Protein AF-A0A963Y4U0-F1 (afdb_monomer)

pLDDT: mean 93.66, std 6.81, range [43.38, 98.56]

Sequence (153 aa):
GTDRWLLAAGFLAHGYSVNETDQAKLDEVTADLIEAKKTMLAFDDTTFYSKLVSGEATLVHAWDGWCNYGIAENADIRFIVPAEGSDLWVDTMVVLKASKNKDGAFKFINYILDANNHRWAAENILYKVPNQAAMEGLSADMIAQYPNMGMTP

Foldseek 3Di:
DCVLQLLLVLCLVVLHDSPDDDVVSVVVSVVVSVVVVVVDPDDDQDCVLVCCLVVVDVDDDYDLQVQLVSLVNPVVRDDDADPSGHDDDDDDQDDDPPDPCRVVSVVVVVVCLPLCNVLVVCVPSVDEDPNPSSLVPDDPVSCVSRVSSVDDD

Radius of gyration: 18.63 Å; Cα contacts (8 Å, |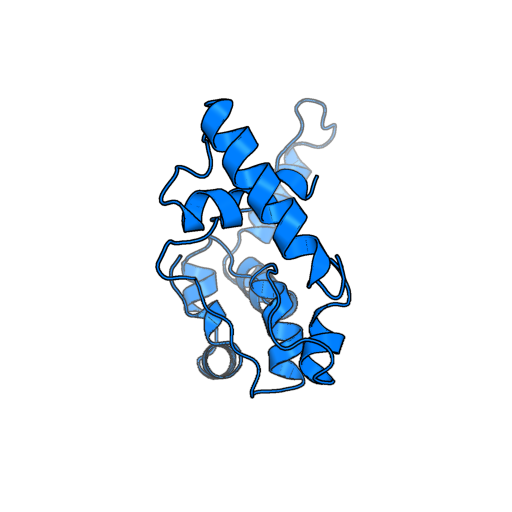Δi|>4): 117; chains: 1; bounding box: 44×34×48 Å

Secondary structure (DSSP, 8-state):
--HHHHHHHHHHHTT--TT---HHHHHHHHHHHHHHHTT-----SSSHHHHHHHTS-S-----HHHHHHHHHH-TT------TT------------TT-S-HHHHHHHHHHHHSHHHHHHHHHHH----S-HHHHHTS-HHHHHH-GGGG---

Nearest PDB structures (foldseek):
  4eqb-assembly2_B  TM=7.903E-01  e=5.432E-03  Streptococcus pneumoniae TCH8431/19A
  7xjm-assembly2_B  TM=7.948E-01  e=5.479E-02  Vibrio cholerae O1 biovar El Tor str. N16961
  7xjn-assembly1_A  TM=7.466E-01  e=3.415E-02  Vibrio cholerae O1 biovar El Tor str. N16961
  7xjn-assembly2_B  TM=7.489E-01  e=7.124E-02  Vibrio cholerae O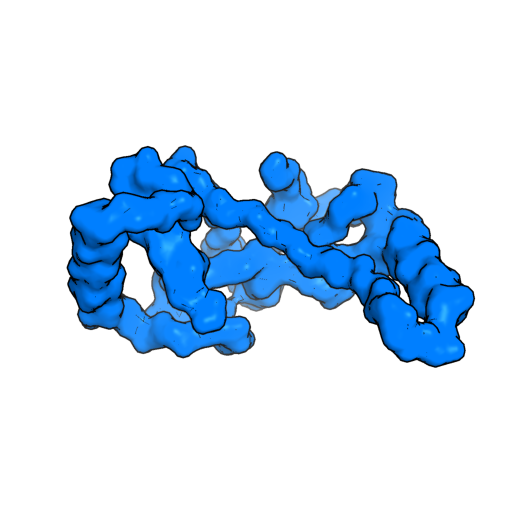1 biovar El Tor str. N16961
  3ttm-assembly1_A  TM=8.147E-01  e=4.478E-01  Pseudomonas aeruginosa

Structure (mmCIF, N/CA/C/O backbone):
data_AF-A0A963Y4U0-F1
#
_entry.id   AF-A0A963Y4U0-F1
#
loop_
_atom_site.group_PDB
_atom_site.id
_atom_site.type_symbol
_atom_site.label_atom_id
_atom_site.label_alt_id
_atom_site.label_comp_id
_atom_site.label_asym_id
_atom_site.label_entity_id
_atom_site.label_seq_id
_atom_site.pdbx_PDB_ins_code
_atom_site.Cartn_x
_atom_site.Cartn_y
_atom_site.Cartn_z
_atom_site.occupancy
_atom_site.B_iso_or_equiv
_at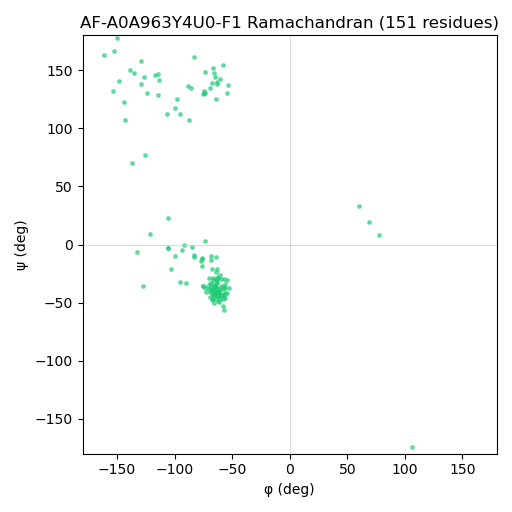om_site.auth_seq_id
_atom_site.auth_comp_id
_atom_site.auth_asym_id
_atom_site.auth_atom_id
_atom_site.pdbx_PDB_model_num
ATOM 1 N N . GLY A 1 1 ? -6.535 13.867 -1.036 1.00 43.38 1 GLY A N 1
ATOM 2 C CA . GLY A 1 1 ? -5.552 12.886 -1.555 1.00 43.38 1 GLY A CA 1
ATOM 3 C C . GLY A 1 1 ? -5.792 11.520 -0.946 1.00 43.38 1 GLY A C 1
ATOM 4 O O . GLY A 1 1 ? -6.052 10.569 -1.667 1.00 43.38 1 GLY A O 1
ATOM 5 N N . THR A 1 2 ? -5.764 11.455 0.382 1.00 56.72 2 THR A N 1
ATOM 6 C CA . THR A 1 2 ? -6.105 10.298 1.232 1.00 56.72 2 THR A CA 1
ATOM 7 C C . THR A 1 2 ? -7.612 10.044 1.374 1.00 56.72 2 THR A C 1
ATOM 9 O O . THR A 1 2 ? -8.034 8.978 1.809 1.00 56.72 2 THR A O 1
ATOM 12 N N . ASP A 1 3 ? -8.428 11.008 0.957 1.00 64.06 3 ASP A N 1
ATOM 13 C CA . ASP A 1 3 ? -9.883 11.057 1.123 1.00 64.06 3 ASP A CA 1
ATOM 14 C C . ASP A 1 3 ? -10.588 9.820 0.531 1.00 64.06 3 ASP A C 1
ATOM 16 O O . ASP A 1 3 ? -11.514 9.286 1.133 1.00 64.06 3 ASP A O 1
ATOM 20 N N . ARG A 1 4 ? -10.110 9.308 -0.613 1.00 76.62 4 ARG A N 1
ATOM 21 C CA . ARG A 1 4 ? -10.705 8.140 -1.284 1.00 76.62 4 ARG A CA 1
ATOM 22 C C . ARG A 1 4 ? -10.490 6.829 -0.524 1.00 76.62 4 ARG A C 1
ATOM 24 O O . ARG A 1 4 ? -11.396 6.007 -0.492 1.00 76.62 4 ARG A O 1
ATOM 31 N N . TRP A 1 5 ? -9.321 6.633 0.081 1.00 83.19 5 TRP A N 1
ATOM 32 C CA . TRP A 1 5 ? -8.988 5.397 0.804 1.00 83.19 5 TRP A CA 1
ATOM 33 C C . TRP A 1 5 ? -9.686 5.333 2.158 1.00 83.19 5 TRP A C 1
ATOM 35 O O . TRP A 1 5 ? -10.173 4.283 2.568 1.00 83.19 5 TRP A O 1
ATOM 45 N N . LEU A 1 6 ? -9.827 6.490 2.810 1.00 87.38 6 LEU A N 1
ATOM 46 C CA . LEU A 1 6 ? -10.643 6.608 4.012 1.00 87.38 6 LEU A CA 1
ATOM 47 C C . LEU A 1 6 ? -12.121 6.303 3.714 1.00 87.38 6 LEU A C 1
ATOM 49 O O . LEU A 1 6 ? -12.749 5.549 4.451 1.00 87.38 6 LEU A O 1
ATOM 53 N N . LEU A 1 7 ? -12.658 6.836 2.608 1.00 92.44 7 LEU A N 1
ATOM 54 C CA . LEU A 1 7 ? -14.017 6.524 2.154 1.00 92.44 7 LEU A CA 1
ATOM 55 C C . LEU A 1 7 ? -14.189 5.047 1.786 1.00 92.44 7 LEU A C 1
ATOM 57 O O . LEU A 1 7 ? -15.224 4.471 2.102 1.00 92.44 7 LEU A O 1
ATOM 61 N N . ALA A 1 8 ? -13.186 4.422 1.161 1.00 94.00 8 ALA A N 1
ATOM 62 C CA . ALA A 1 8 ? -13.240 3.011 0.783 1.00 94.00 8 ALA A CA 1
ATOM 63 C C . ALA A 1 8 ? -13.506 2.099 1.988 1.00 94.00 8 ALA A C 1
ATOM 65 O O . ALA A 1 8 ? -14.385 1.245 1.905 1.00 94.00 8 ALA A O 1
ATOM 66 N N . ALA A 1 9 ? -12.827 2.325 3.118 1.00 93.94 9 ALA A N 1
ATOM 67 C CA . ALA A 1 9 ? -13.072 1.566 4.346 1.00 93.94 9 ALA A CA 1
ATOM 68 C C . ALA A 1 9 ? -14.529 1.701 4.824 1.00 93.94 9 ALA A C 1
ATOM 70 O O . ALA A 1 9 ? -15.169 0.709 5.168 1.00 93.94 9 ALA A O 1
ATOM 71 N N . GLY A 1 10 ? -15.079 2.918 4.784 1.00 95.25 10 GLY A N 1
ATOM 72 C CA . GLY A 1 10 ? -16.475 3.161 5.138 1.00 95.25 10 GLY A CA 1
ATOM 73 C C . GLY A 1 10 ? -17.465 2.501 4.172 1.00 95.25 10 GLY A C 1
ATOM 74 O O . GLY A 1 10 ? -18.417 1.867 4.613 1.00 95.25 10 GLY A O 1
ATOM 75 N N . PHE A 1 11 ? -17.223 2.566 2.860 1.00 96.88 11 PHE A N 1
ATOM 76 C CA . PHE A 1 11 ? -18.065 1.878 1.877 1.00 96.88 11 PHE A CA 1
ATOM 77 C C . PHE A 1 11 ? -18.081 0.367 2.085 1.00 96.88 11 PHE A C 1
ATOM 79 O O . PHE A 1 11 ? -19.153 -0.235 2.087 1.00 96.88 11 PHE A O 1
ATOM 86 N N . LEU A 1 12 ? -16.912 -0.241 2.282 1.00 96.50 12 LEU A N 1
ATOM 87 C CA . LEU A 1 12 ? -16.794 -1.685 2.469 1.00 96.50 12 LEU A CA 1
ATOM 88 C C . LEU A 1 12 ? -17.481 -2.151 3.758 1.00 96.50 12 LEU A C 1
ATOM 90 O O . LEU A 1 12 ? -18.150 -3.182 3.735 1.00 96.50 12 LEU A O 1
ATOM 94 N N . ALA A 1 13 ? -17.431 -1.357 4.833 1.00 95.50 13 ALA A N 1
ATOM 95 C CA . ALA A 1 13 ? -18.163 -1.639 6.072 1.00 95.50 13 ALA A CA 1
ATOM 96 C C . ALA A 1 13 ? -19.692 -1.722 5.869 1.00 95.50 13 ALA A C 1
ATOM 98 O O . ALA A 1 13 ? -20.369 -2.478 6.565 1.00 95.50 13 ALA A O 1
ATOM 99 N N . HIS A 1 14 ? -20.230 -0.996 4.883 1.00 96.44 14 HIS A N 1
ATOM 100 C CA . HIS A 1 14 ? -21.642 -1.050 4.472 1.00 96.44 14 HIS A CA 1
ATOM 101 C C . HIS A 1 14 ? -21.927 -2.054 3.343 1.00 96.44 14 HIS A C 1
ATOM 103 O O . HIS A 1 14 ? -23.067 -2.195 2.899 1.00 96.44 14 HIS A O 1
ATOM 109 N N . GLY A 1 15 ? -20.907 -2.755 2.838 1.00 96.12 15 GLY A N 1
ATOM 110 C CA . GLY A 1 15 ? -21.026 -3.623 1.663 1.00 96.12 15 GLY A CA 1
ATOM 111 C C . GLY A 1 15 ? -21.249 -2.858 0.352 1.00 96.12 15 GLY A C 1
ATOM 112 O O . GLY A 1 15 ? -21.732 -3.425 -0.632 1.00 96.12 15 GLY A O 1
ATOM 113 N N . TYR A 1 16 ? -20.929 -1.565 0.323 1.00 96.50 16 TYR A N 1
ATOM 114 C CA . TYR A 1 16 ? -20.989 -0.734 -0.872 1.00 96.50 16 TYR A CA 1
ATOM 115 C C . TYR A 1 16 ? -19.727 -0.888 -1.729 1.00 96.50 16 TYR A C 1
ATOM 117 O O . TYR A 1 16 ? -18.666 -1.324 -1.284 1.00 96.50 16 TYR A O 1
ATOM 125 N N . SER A 1 17 ? -19.843 -0.496 -2.999 1.00 93.75 17 SER A N 1
ATOM 126 C CA . SER A 1 17 ? -18.696 -0.415 -3.902 1.00 93.75 17 SER A CA 1
ATOM 127 C C . SER A 1 17 ? -17.745 0.696 -3.460 1.00 93.75 17 SER A C 1
ATOM 129 O O . SER A 1 17 ? -18.177 1.811 -3.187 1.00 93.75 17 SER A O 1
ATOM 131 N N . VAL A 1 18 ? -16.434 0.457 -3.525 1.00 92.62 18 VAL A N 1
ATOM 132 C CA . VAL A 1 18 ? -15.412 1.512 -3.344 1.00 92.62 18 VAL A CA 1
ATOM 133 C C . VAL A 1 18 ? -15.460 2.600 -4.430 1.00 92.62 18 VAL A C 1
ATOM 135 O O . VAL A 1 18 ? -14.789 3.625 -4.323 1.00 92.62 18 VAL A O 1
ATOM 138 N N . ASN A 1 19 ? -16.234 2.371 -5.496 1.00 92.38 19 ASN A N 1
ATOM 139 C CA . ASN A 1 19 ? -16.511 3.326 -6.570 1.00 92.38 19 ASN A CA 1
ATOM 140 C C . ASN A 1 19 ? -17.936 3.898 -6.482 1.00 92.38 19 ASN A C 1
ATOM 142 O O . ASN A 1 19 ? -18.497 4.284 -7.508 1.00 92.38 19 ASN A O 1
ATOM 146 N N . GLU A 1 20 ? -18.553 3.882 -5.300 1.00 94.00 20 GLU A N 1
ATOM 147 C CA . GLU A 1 20 ? -19.885 4.446 -5.100 1.00 94.00 20 GLU A CA 1
ATOM 148 C C . GLU A 1 20 ? -19.914 5.951 -5.420 1.00 94.00 20 GLU A C 1
ATOM 150 O O . GLU A 1 20 ? -18.963 6.691 -5.165 1.00 94.00 20 GLU A O 1
ATOM 155 N N . THR A 1 21 ? -21.019 6.387 -6.023 1.00 94.94 21 THR A N 1
ATOM 156 C CA . THR A 1 21 ? -21.255 7.779 -6.441 1.00 94.94 21 THR A CA 1
ATOM 157 C C . THR A 1 21 ? -22.627 8.299 -6.020 1.00 94.94 21 THR A C 1
ATOM 159 O O . THR A 1 21 ? -22.904 9.485 -6.194 1.00 94.94 21 THR A O 1
ATOM 162 N N . ASP A 1 22 ? -23.486 7.438 -5.467 1.00 97.44 22 ASP A N 1
ATOM 163 C CA . ASP A 1 22 ? -24.763 7.845 -4.897 1.00 97.44 22 ASP A CA 1
ATOM 164 C C . ASP A 1 22 ? -24.559 8.774 -3.691 1.00 97.44 22 ASP A C 1
ATOM 166 O O . ASP A 1 22 ? -23.862 8.439 -2.730 1.00 97.44 22 ASP A O 1
ATOM 170 N N . GLN A 1 23 ? -25.183 9.953 -3.742 1.00 97.00 23 GLN A N 1
ATOM 171 C CA . GLN A 1 23 ? -24.984 10.991 -2.733 1.00 97.00 23 GLN A CA 1
ATOM 172 C C . GLN A 1 23 ? -25.496 10.574 -1.350 1.00 97.00 23 GLN A C 1
ATOM 174 O O . GLN A 1 23 ? -24.868 10.918 -0.355 1.00 97.00 23 GLN A O 1
ATOM 179 N N . ALA A 1 24 ? -26.591 9.813 -1.263 1.00 97.81 24 ALA A N 1
ATOM 180 C CA . ALA A 1 24 ? -27.132 9.409 0.032 1.00 97.81 24 ALA A CA 1
ATOM 181 C C . ALA A 1 24 ? -26.179 8.441 0.748 1.00 97.81 24 ALA A C 1
ATOM 183 O O . ALA A 1 24 ? -25.938 8.589 1.944 1.00 97.81 24 ALA A O 1
ATOM 184 N N . LYS A 1 25 ? -25.572 7.506 0.006 1.00 97.50 25 LYS A N 1
ATOM 185 C CA . LYS A 1 25 ? -24.541 6.603 0.544 1.00 97.50 25 LYS A CA 1
ATOM 186 C C . LYS A 1 25 ? -23.243 7.328 0.893 1.00 97.50 25 LYS A C 1
ATOM 188 O O . LYS A 1 25 ? -22.593 6.988 1.877 1.00 97.50 25 LYS A O 1
ATOM 193 N N . LEU A 1 26 ? -22.856 8.326 0.095 1.00 96.50 26 LEU A N 1
ATOM 194 C CA . LEU A 1 26 ? -21.714 9.193 0.396 1.00 96.50 26 LEU A CA 1
ATOM 195 C C . LEU A 1 26 ? -21.922 9.954 1.710 1.00 96.50 26 LEU A C 1
ATOM 197 O O . LEU A 1 26 ? -21.003 10.021 2.527 1.00 96.50 26 LEU A O 1
ATOM 201 N N . ASP A 1 27 ? -23.118 10.506 1.917 1.00 96.75 27 ASP A N 1
ATOM 202 C CA . ASP A 1 27 ? -23.470 11.251 3.126 1.00 96.75 27 ASP A CA 1
ATOM 203 C C . ASP A 1 27 ? -23.501 10.333 4.358 1.00 96.75 27 ASP A C 1
ATOM 205 O O . ASP A 1 27 ? -22.954 10.695 5.400 1.00 96.75 27 ASP A O 1
ATOM 209 N N . GLU A 1 28 ? -24.071 9.129 4.222 1.00 97.62 28 GLU A N 1
ATOM 210 C CA . GLU A 1 28 ? -24.084 8.083 5.255 1.00 97.62 28 GLU A CA 1
ATOM 211 C C . GLU A 1 28 ? -22.660 7.710 5.695 1.00 97.62 28 GLU A C 1
ATOM 213 O O . GLU A 1 28 ? -22.302 7.878 6.861 1.00 97.62 28 GLU A O 1
ATOM 218 N N . VAL A 1 29 ? -21.803 7.312 4.751 1.00 97.19 29 VAL A N 1
ATOM 219 C CA . VAL A 1 29 ? -20.410 6.940 5.046 1.00 97.19 29 VAL A CA 1
ATOM 220 C C . VAL A 1 29 ? -19.611 8.119 5.604 1.00 97.19 29 VAL A C 1
ATOM 222 O O . VAL A 1 29 ? -18.788 7.952 6.505 1.00 97.19 29 VAL A O 1
ATOM 225 N N . THR A 1 30 ? -19.850 9.334 5.109 1.00 95.75 30 THR A N 1
ATOM 226 C CA . THR A 1 30 ? -19.184 10.532 5.637 1.00 95.75 30 THR A CA 1
ATOM 227 C C . THR A 1 30 ? -19.555 10.774 7.100 1.00 95.75 30 THR A C 1
ATOM 229 O O . THR A 1 30 ? -18.677 11.112 7.898 1.00 95.75 30 THR A O 1
ATOM 232 N N . ALA A 1 31 ? -20.825 10.588 7.471 1.00 96.81 31 ALA A N 1
ATOM 233 C CA . ALA A 1 31 ? -21.272 10.728 8.853 1.00 96.81 31 ALA A CA 1
ATOM 234 C C . ALA A 1 31 ? -20.573 9.717 9.778 1.00 96.81 31 ALA A C 1
ATOM 236 O O . ALA A 1 31 ? -20.067 10.112 10.832 1.00 96.81 31 ALA A O 1
ATOM 237 N N . ASP A 1 32 ? -20.449 8.461 9.348 1.00 95.94 32 ASP A N 1
ATOM 238 C CA . ASP A 1 32 ? -19.755 7.417 10.109 1.00 95.94 32 ASP A CA 1
ATOM 239 C C . ASP A 1 32 ? -18.267 7.722 10.297 1.00 95.94 32 ASP A C 1
ATOM 241 O O . ASP A 1 32 ? -17.730 7.589 11.397 1.00 95.94 32 ASP A O 1
ATOM 245 N N . LEU A 1 33 ? -17.586 8.197 9.251 1.00 94.81 33 LEU A N 1
ATOM 246 C CA . LEU A 1 33 ? -16.168 8.559 9.334 1.00 94.81 33 LEU A CA 1
ATOM 247 C C . LEU A 1 33 ? -15.935 9.787 10.226 1.00 94.81 33 LEU A C 1
ATOM 249 O O . LEU A 1 33 ? -14.923 9.861 10.929 1.00 94.81 33 LEU A O 1
ATOM 253 N N . ILE A 1 34 ? -16.866 10.749 10.238 1.00 95.31 34 ILE A N 1
ATOM 254 C CA . ILE A 1 34 ? -16.837 11.887 11.170 1.00 95.31 34 ILE A CA 1
ATOM 255 C C . ILE A 1 34 ? -17.006 11.408 12.615 1.00 95.31 34 ILE A C 1
ATOM 257 O O . ILE A 1 34 ? -16.328 11.931 13.504 1.00 95.31 34 ILE A O 1
ATOM 261 N N . GLU A 1 35 ? -17.874 10.425 12.860 1.00 95.94 35 GLU A N 1
ATOM 262 C CA . GLU A 1 35 ? -18.027 9.825 14.186 1.00 95.94 35 GLU A CA 1
ATOM 263 C C . GLU A 1 35 ? -16.755 9.077 14.602 1.00 95.94 35 GLU A C 1
ATOM 265 O O . GLU A 1 35 ? -16.189 9.369 15.656 1.00 95.94 35 GLU A O 1
ATOM 270 N N . ALA A 1 36 ? -16.236 8.199 13.738 1.00 93.56 36 ALA A N 1
ATOM 271 C CA . ALA A 1 36 ? -15.019 7.426 13.980 1.00 93.56 36 ALA A CA 1
ATOM 272 C C . ALA A 1 36 ? -13.801 8.320 14.266 1.00 93.56 36 ALA A C 1
ATOM 274 O O . ALA A 1 36 ? -12.986 8.013 15.141 1.00 93.56 36 ALA A O 1
ATOM 275 N N . LYS A 1 37 ? -13.702 9.477 13.596 1.00 93.69 37 LYS A N 1
ATOM 276 C CA . LYS A 1 37 ? -12.637 10.465 13.824 1.00 93.69 37 LYS A CA 1
ATOM 277 C C . LYS A 1 37 ? -12.526 10.895 15.289 1.00 93.69 37 LYS A C 1
ATOM 279 O O . LYS A 1 37 ? -11.423 11.204 15.733 1.00 93.69 37 LYS A O 1
ATOM 284 N N . LYS A 1 38 ? -13.621 10.903 16.059 1.00 94.81 38 LYS A N 1
ATOM 285 C CA . LYS A 1 38 ? -13.601 11.288 17.484 1.00 94.81 38 LYS A CA 1
ATOM 286 C C . LYS A 1 38 ? -12.774 10.335 18.348 1.00 94.81 38 LYS A C 1
ATOM 288 O O . LYS A 1 38 ? -12.307 10.741 19.407 1.00 94.81 38 LYS A O 1
ATOM 293 N N . THR A 1 39 ? -12.594 9.093 17.900 1.00 91.69 39 THR A N 1
ATOM 294 C CA . THR A 1 39 ? -11.796 8.064 18.581 1.00 91.69 39 THR A CA 1
ATOM 295 C C . THR A 1 39 ? -10.453 7.796 17.904 1.00 91.69 39 THR A C 1
ATOM 297 O O . THR A 1 39 ? -9.669 6.995 18.406 1.00 91.69 39 THR A O 1
ATOM 300 N N . MET A 1 40 ? -10.168 8.442 16.768 1.00 93.00 40 MET A N 1
ATOM 301 C CA . MET A 1 40 ? -8.895 8.273 16.070 1.00 93.00 40 MET A CA 1
ATOM 302 C C . MET A 1 40 ? -7.772 9.006 16.798 1.00 93.00 40 MET A C 1
ATOM 304 O O . MET A 1 40 ? -7.883 10.189 17.110 1.00 93.00 40 MET A O 1
ATOM 308 N N . LEU A 1 41 ? -6.656 8.307 16.996 1.00 93.94 41 LEU A N 1
ATOM 309 C CA . LEU A 1 41 ? -5.455 8.883 17.593 1.00 93.94 41 LEU A CA 1
ATOM 310 C C . LEU A 1 41 ? -4.807 9.933 16.677 1.00 93.94 41 LEU A C 1
ATOM 312 O O . LEU A 1 41 ? -4.442 11.015 17.132 1.00 93.94 41 LEU A O 1
ATOM 316 N N . ALA A 1 42 ? -4.638 9.612 15.392 1.00 92.38 42 ALA A N 1
ATOM 317 C CA . ALA A 1 42 ? -3.966 10.475 14.426 1.00 92.38 42 ALA A CA 1
ATOM 318 C C . ALA A 1 42 ? -4.313 10.096 12.979 1.00 92.38 42 ALA A C 1
ATOM 320 O O . ALA A 1 42 ? -4.756 8.982 12.702 1.00 92.38 42 ALA A O 1
ATOM 321 N N . PHE A 1 43 ? -4.034 11.023 12.061 1.00 91.75 43 PHE A N 1
ATOM 322 C CA . PHE A 1 43 ? -3.815 10.732 10.645 1.00 91.75 43 PHE A CA 1
ATOM 323 C C . PHE A 1 43 ? -2.314 10.876 10.392 1.00 91.75 43 PHE A C 1
ATOM 325 O O . PHE A 1 43 ? -1.779 11.977 10.521 1.00 91.75 43 PHE A O 1
ATOM 332 N N . ASP A 1 44 ? -1.638 9.769 10.100 1.00 90.56 44 ASP A N 1
ATOM 333 C CA . ASP A 1 44 ? -0.183 9.698 9.964 1.00 90.56 44 ASP A CA 1
ATOM 334 C C . ASP A 1 44 ? 0.168 8.712 8.846 1.00 90.56 44 ASP A C 1
ATOM 336 O O . ASP A 1 44 ? -0.234 7.554 8.893 1.00 90.56 44 ASP A O 1
ATOM 340 N N . ASP A 1 45 ? 0.896 9.193 7.842 1.00 86.25 45 ASP A N 1
ATOM 341 C CA . ASP A 1 45 ? 1.265 8.438 6.638 1.00 86.25 45 ASP A CA 1
ATOM 342 C C . ASP A 1 45 ? 2.746 8.012 6.647 1.00 86.25 45 ASP A C 1
ATOM 344 O O . ASP A 1 45 ? 3.214 7.349 5.728 1.00 86.25 45 ASP A O 1
ATOM 348 N N . THR A 1 46 ? 3.521 8.410 7.665 1.00 85.19 46 THR A N 1
ATOM 349 C CA . THR A 1 46 ? 4.982 8.220 7.670 1.00 85.19 46 THR A CA 1
ATOM 350 C C . THR A 1 46 ? 5.503 7.531 8.918 1.00 85.19 46 THR A C 1
ATOM 352 O O . THR A 1 46 ? 6.445 6.752 8.818 1.00 85.19 46 THR A O 1
ATOM 355 N N . THR A 1 47 ? 4.916 7.788 10.090 1.00 89.75 47 THR A N 1
ATOM 356 C CA . THR A 1 47 ? 5.433 7.288 11.37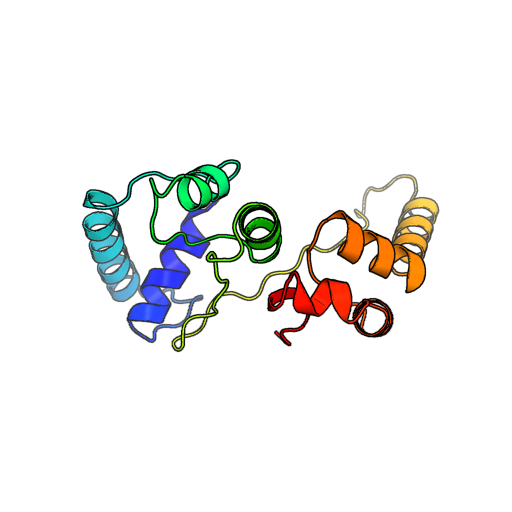6 1.00 89.75 47 THR A CA 1
ATOM 357 C C . THR A 1 47 ? 4.446 6.427 12.154 1.00 89.75 47 THR A C 1
ATOM 359 O O . THR A 1 47 ? 4.729 6.047 13.293 1.00 89.75 47 THR A O 1
ATOM 362 N N . PHE A 1 48 ? 3.317 6.051 11.548 1.00 92.69 48 PHE A N 1
ATOM 363 C CA . PHE A 1 48 ? 2.249 5.313 12.227 1.00 92.69 48 PHE A CA 1
ATOM 364 C C . PHE A 1 48 ? 2.739 3.995 12.853 1.00 92.69 48 PHE A C 1
ATOM 366 O O . PHE A 1 48 ? 2.274 3.609 13.925 1.00 92.69 48 PHE A O 1
ATOM 373 N N . TYR A 1 49 ? 3.706 3.316 12.222 1.00 92.88 49 TYR A N 1
ATOM 374 C CA . TYR A 1 49 ? 4.230 2.034 12.699 1.00 92.88 49 TYR A CA 1
ATOM 375 C C . TYR A 1 49 ? 4.903 2.169 14.070 1.00 92.88 49 TYR A C 1
ATOM 377 O O . TYR A 1 49 ? 4.758 1.282 14.904 1.00 92.88 49 TYR A O 1
ATOM 385 N N . SER A 1 50 ? 5.542 3.308 14.362 1.00 94.69 50 SER A N 1
ATOM 386 C CA . SER A 1 50 ? 6.150 3.560 15.676 1.00 94.69 50 SER A CA 1
ATOM 387 C C . SER A 1 50 ? 5.113 3.573 16.806 1.00 94.69 50 SER A C 1
ATOM 389 O O . SER A 1 50 ? 5.416 3.192 17.936 1.00 94.69 50 SER A O 1
ATOM 391 N N . LYS A 1 51 ? 3.869 3.959 16.492 1.00 95.56 51 LYS A N 1
ATOM 392 C CA . LYS A 1 51 ? 2.739 3.978 17.431 1.00 95.56 51 LYS A CA 1
ATOM 393 C C . LYS A 1 51 ? 2.209 2.584 17.715 1.00 95.56 51 LYS A C 1
ATOM 395 O O . LY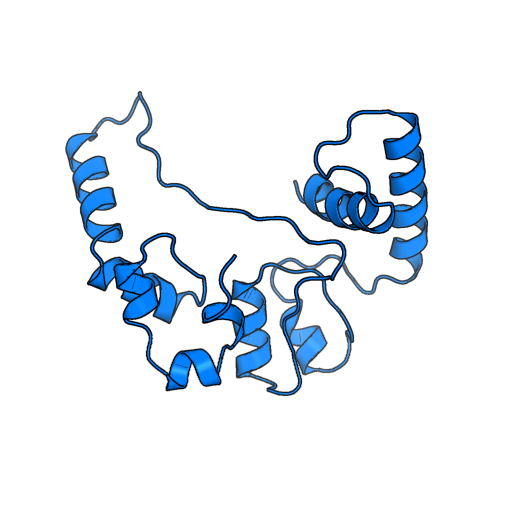S A 1 51 ? 1.815 2.308 18.842 1.00 95.56 51 LYS A O 1
ATOM 400 N N . LEU A 1 52 ? 2.221 1.705 16.713 1.00 95.75 52 LEU A N 1
ATOM 401 C CA . LEU A 1 52 ? 1.931 0.287 16.921 1.00 95.75 52 LEU A CA 1
ATOM 402 C C . LEU A 1 52 ? 3.019 -0.372 17.772 1.00 95.75 52 LEU A C 1
ATOM 404 O O . LEU A 1 52 ? 2.710 -1.067 18.734 1.00 95.75 52 LEU A O 1
ATOM 408 N N . VAL A 1 53 ? 4.292 -0.121 17.447 1.00 96.44 53 VAL A N 1
ATOM 409 C CA . VAL A 1 53 ? 5.439 -0.702 18.161 1.00 96.44 53 VAL A CA 1
ATOM 410 C C . VAL A 1 53 ? 5.446 -0.281 19.633 1.00 96.44 53 VAL A C 1
ATOM 412 O O . VAL A 1 53 ? 5.686 -1.115 20.502 1.00 96.44 53 VAL A O 1
ATOM 415 N N . SER A 1 54 ? 5.139 0.986 19.930 1.00 96.31 54 SER A N 1
ATOM 416 C CA . SER A 1 54 ? 5.069 1.496 21.305 1.00 96.31 54 SER A CA 1
ATOM 417 C C . SER A 1 54 ? 3.795 1.099 22.063 1.00 96.31 54 SER A C 1
ATOM 419 O O . SER A 1 54 ? 3.741 1.267 23.282 1.00 96.31 54 SER A O 1
ATOM 421 N N . GLY A 1 55 ? 2.772 0.597 21.363 1.00 95.06 55 GLY A N 1
ATOM 422 C CA . GLY A 1 55 ? 1.442 0.329 21.914 1.00 95.06 55 GLY A CA 1
ATOM 423 C C . GLY A 1 55 ? 0.559 1.571 22.095 1.00 95.06 55 GLY A C 1
ATOM 424 O O . GLY A 1 55 ? -0.511 1.467 22.690 1.00 95.06 55 GLY A O 1
ATOM 425 N N . GLU A 1 56 ? 0.974 2.740 21.593 1.00 95.75 56 GLU A N 1
ATOM 426 C CA . GLU A 1 56 ? 0.146 3.957 21.565 1.00 95.75 56 GLU A CA 1
ATOM 427 C C . GLU A 1 56 ? -1.087 3.776 20.659 1.00 95.75 56 GLU A C 1
ATOM 429 O O . GLU A 1 56 ? -2.174 4.262 20.973 1.00 95.75 56 GLU A O 1
ATOM 434 N N . ALA A 1 57 ? -0.928 3.041 19.554 1.00 95.12 57 ALA A N 1
ATOM 435 C CA . ALA A 1 57 ? -2.006 2.615 18.669 1.00 95.12 57 ALA A CA 1
ATOM 436 C C . ALA A 1 57 ? -2.167 1.091 18.720 1.00 95.12 57 ALA A C 1
ATOM 438 O O . ALA A 1 57 ? -1.186 0.353 18.751 1.00 95.12 57 ALA A O 1
ATOM 439 N N . THR A 1 58 ? -3.410 0.614 18.676 1.00 94.06 58 THR A N 1
ATOM 440 C CA . THR A 1 58 ? -3.735 -0.824 18.646 1.00 94.06 58 THR A CA 1
ATOM 441 C C . THR A 1 58 ? -4.129 -1.323 17.257 1.00 94.06 58 THR A C 1
ATOM 443 O O . THR A 1 58 ? -4.047 -2.518 16.987 1.00 94.06 58 THR A O 1
ATOM 446 N N . LEU A 1 59 ? -4.560 -0.417 16.378 1.00 94.62 59 LEU A N 1
ATOM 447 C CA . LEU A 1 59 ? -4.979 -0.693 15.009 1.00 94.62 59 LEU A CA 1
ATOM 448 C C . LEU A 1 59 ? -4.644 0.514 14.134 1.00 94.62 59 LEU A C 1
ATOM 450 O O . LEU A 1 59 ? -4.835 1.659 14.545 1.00 94.62 59 LEU A O 1
ATOM 454 N N . VAL A 1 60 ? -4.185 0.245 12.915 1.00 94.38 60 VAL A N 1
ATOM 455 C CA . VAL A 1 60 ? -3.969 1.253 11.875 1.00 94.38 60 VAL A CA 1
ATOM 456 C C . VAL A 1 60 ? -4.511 0.733 10.552 1.00 94.38 60 VAL A C 1
ATOM 458 O O . VAL A 1 60 ? -4.449 -0.464 10.276 1.00 94.38 60 VAL A O 1
ATOM 461 N N . HIS A 1 61 ? -5.012 1.645 9.729 1.00 93.62 61 HIS A N 1
ATOM 462 C CA . HIS A 1 61 ? -5.239 1.399 8.312 1.00 93.62 61 HIS A CA 1
ATOM 463 C C . HIS A 1 61 ? -4.063 2.023 7.558 1.00 93.62 61 HIS A C 1
ATOM 465 O O . HIS A 1 61 ? -3.836 3.227 7.677 1.00 93.62 61 HIS A O 1
ATOM 471 N N . ALA A 1 62 ? -3.284 1.201 6.857 1.00 92.56 62 ALA A N 1
ATOM 472 C CA . ALA A 1 62 ? -2.056 1.622 6.199 1.00 92.56 62 ALA A CA 1
ATOM 473 C C . ALA A 1 62 ? -1.731 0.745 4.984 1.00 92.56 62 ALA A C 1
ATOM 475 O O . ALA A 1 62 ? -2.274 -0.349 4.828 1.00 92.56 62 ALA A O 1
ATOM 476 N N . TRP A 1 63 ? -0.796 1.220 4.162 1.00 91.00 63 TRP A N 1
ATOM 477 C CA . TRP A 1 63 ? -0.256 0.467 3.035 1.00 91.00 63 TRP A CA 1
ATOM 478 C C . TRP A 1 63 ? 0.479 -0.789 3.505 1.00 91.00 63 TRP A C 1
ATOM 480 O O . TRP A 1 63 ? 1.256 -0.761 4.462 1.00 91.00 63 TRP A O 1
ATOM 490 N N . ASP A 1 64 ? 0.262 -1.889 2.792 1.00 91.50 64 ASP A N 1
ATOM 491 C CA . ASP A 1 64 ? 0.735 -3.223 3.152 1.00 91.50 64 ASP A CA 1
ATOM 492 C C . ASP A 1 64 ? 2.255 -3.300 3.333 1.00 91.50 64 ASP A C 1
ATOM 494 O O . ASP A 1 64 ? 2.715 -3.894 4.308 1.00 91.50 64 ASP A O 1
ATOM 498 N N . GLY A 1 65 ? 3.044 -2.680 2.453 1.00 90.88 65 GLY A N 1
ATOM 499 C CA . GLY A 1 65 ? 4.502 -2.704 2.589 1.00 90.88 65 GLY A CA 1
ATOM 500 C C . GLY A 1 65 ? 5.017 -1.900 3.785 1.00 90.88 65 GLY A C 1
ATOM 501 O O . GLY A 1 65 ? 5.964 -2.328 4.445 1.00 90.88 65 GLY A O 1
ATOM 502 N N . TRP A 1 66 ? 4.357 -0.796 4.163 1.00 90.44 66 TRP A N 1
ATOM 503 C CA . TRP A 1 66 ? 4.729 -0.044 5.369 1.00 90.44 66 TRP A CA 1
ATOM 504 C C . TRP A 1 66 ? 4.527 -0.858 6.654 1.00 90.44 66 TRP A C 1
ATOM 506 O O . TRP A 1 66 ? 5.287 -0.695 7.611 1.00 90.44 66 TRP A O 1
ATOM 516 N N . CYS A 1 67 ? 3.560 -1.781 6.677 1.00 91.88 67 CYS A N 1
ATOM 517 C CA . CYS A 1 67 ? 3.345 -2.663 7.826 1.00 91.88 67 CYS A CA 1
ATOM 518 C C . CYS A 1 67 ? 4.566 -3.549 8.130 1.00 91.88 67 CYS A C 1
ATOM 520 O O . CYS A 1 67 ? 4.789 -3.892 9.292 1.00 91.88 67 CYS A O 1
ATOM 522 N N . ASN A 1 68 ? 5.402 -3.856 7.131 1.00 94.19 68 ASN A N 1
ATOM 523 C CA . ASN A 1 68 ? 6.599 -4.681 7.313 1.00 94.19 68 ASN A CA 1
ATOM 524 C C . ASN A 1 68 ? 7.669 -4.021 8.186 1.00 94.19 68 ASN A C 1
ATOM 526 O O . ASN A 1 68 ? 8.386 -4.723 8.897 1.00 94.19 68 ASN A O 1
ATOM 530 N N . TYR A 1 69 ? 7.740 -2.689 8.208 1.00 92.62 69 TYR A N 1
ATOM 531 C CA . TYR A 1 69 ? 8.650 -1.965 9.100 1.00 92.62 69 TYR A CA 1
ATOM 532 C C . TYR A 1 69 ? 8.254 -2.153 10.568 1.00 92.62 69 TYR A C 1
ATOM 534 O O . TYR A 1 69 ? 9.105 -2.440 11.404 1.00 92.62 69 TYR A O 1
ATOM 542 N N . GLY A 1 70 ? 6.954 -2.084 10.872 1.00 94.00 70 GLY A N 1
ATOM 543 C CA . GLY A 1 70 ? 6.443 -2.374 12.212 1.00 94.00 70 GLY A CA 1
ATOM 544 C C . GLY A 1 70 ? 6.682 -3.830 12.618 1.00 94.00 70 GLY A C 1
ATOM 545 O O . GLY A 1 70 ? 7.189 -4.079 13.707 1.00 94.00 70 GLY A O 1
ATOM 546 N N . ILE A 1 71 ? 6.392 -4.783 11.725 1.00 94.88 71 ILE A N 1
ATOM 547 C CA . ILE A 1 71 ? 6.612 -6.224 11.961 1.00 94.88 71 ILE A CA 1
ATOM 548 C C . ILE A 1 71 ? 8.095 -6.532 12.220 1.00 94.88 71 ILE A C 1
ATOM 550 O O . ILE A 1 71 ? 8.413 -7.372 13.061 1.00 94.88 71 ILE A O 1
ATOM 554 N N . ALA A 1 72 ? 9.010 -5.836 11.535 1.00 94.06 72 ALA A N 1
ATOM 555 C CA . ALA A 1 72 ? 10.447 -5.987 11.751 1.00 94.06 72 ALA A CA 1
ATOM 556 C C . ALA A 1 72 ? 10.887 -5.573 13.167 1.00 94.06 72 ALA A C 1
ATOM 558 O O . ALA A 1 72 ? 11.834 -6.152 13.697 1.00 94.06 72 ALA A O 1
ATOM 559 N N . GLU A 1 73 ? 10.220 -4.587 13.771 1.00 95.12 73 GLU A N 1
ATOM 560 C CA . GLU A 1 73 ? 10.523 -4.102 15.123 1.00 95.12 73 GLU A CA 1
ATOM 561 C C . GLU A 1 73 ? 9.734 -4.842 16.215 1.00 95.12 73 GLU A C 1
ATOM 563 O O . GLU A 1 73 ? 10.247 -5.045 17.317 1.00 95.12 73 GLU A O 1
ATOM 568 N N . ASN A 1 74 ? 8.503 -5.267 15.922 1.00 95.31 74 ASN A N 1
ATOM 569 C CA . ASN A 1 74 ? 7.642 -6.002 16.839 1.00 95.31 74 ASN A CA 1
ATOM 570 C C . ASN A 1 74 ? 6.816 -7.070 16.100 1.00 95.31 74 ASN A C 1
ATOM 572 O O . ASN A 1 74 ? 5.824 -6.766 15.436 1.00 95.31 74 ASN A O 1
ATOM 576 N N . ALA A 1 75 ? 7.187 -8.338 16.294 1.00 93.19 75 ALA A N 1
ATOM 577 C CA . ALA A 1 75 ? 6.559 -9.496 15.653 1.00 93.19 75 ALA A CA 1
ATOM 578 C C . ALA A 1 75 ? 5.114 -9.788 16.115 1.00 93.19 75 ALA A C 1
ATOM 580 O O . ALA A 1 75 ? 4.438 -10.620 15.507 1.00 93.19 75 ALA A O 1
ATOM 581 N N . ASP A 1 76 ? 4.621 -9.121 17.166 1.00 94.00 76 ASP A N 1
ATOM 582 C CA . ASP A 1 76 ? 3.214 -9.220 17.576 1.00 94.00 76 ASP A CA 1
ATOM 583 C C . ASP A 1 76 ? 2.283 -8.416 16.654 1.00 94.00 76 ASP A C 1
ATOM 585 O O . ASP A 1 76 ? 1.077 -8.682 16.606 1.00 94.00 76 ASP A O 1
ATOM 589 N N . ILE A 1 77 ? 2.827 -7.460 15.890 1.00 95.19 77 ILE A N 1
ATOM 590 C CA . ILE A 1 77 ? 2.084 -6.717 14.870 1.00 95.19 77 ILE A CA 1
ATOM 591 C C . ILE A 1 77 ? 1.743 -7.666 13.722 1.00 95.19 77 ILE A C 1
ATOM 593 O O . ILE A 1 77 ? 2.576 -8.434 13.246 1.00 95.19 77 ILE A O 1
ATOM 597 N N . ARG A 1 78 ? 0.495 -7.607 13.251 1.00 93.81 78 ARG A N 1
ATOM 598 C CA . ARG A 1 78 ? 0.010 -8.447 12.153 1.00 93.81 78 ARG A CA 1
ATOM 599 C C . ARG A 1 78 ? -0.666 -7.601 11.094 1.00 93.81 78 ARG A C 1
ATOM 601 O O . ARG A 1 78 ? -1.453 -6.714 11.412 1.00 93.81 78 ARG A O 1
ATOM 608 N N . PHE A 1 79 ? -0.391 -7.931 9.839 1.00 94.56 79 PHE A N 1
ATOM 609 C CA . PHE A 1 79 ? -1.148 -7.433 8.700 1.00 94.56 79 PHE A CA 1
ATOM 610 C C . PHE A 1 79 ? -2.334 -8.360 8.420 1.00 94.56 79 PHE A C 1
ATOM 612 O O . PHE A 1 79 ? -2.180 -9.584 8.426 1.00 94.56 79 PHE A O 1
ATOM 619 N N . ILE A 1 80 ? -3.499 -7.776 8.150 1.00 94.12 80 ILE A N 1
ATOM 620 C CA . ILE A 1 80 ? -4.695 -8.492 7.707 1.00 94.12 80 ILE A CA 1
ATOM 621 C C . ILE A 1 80 ? -5.385 -7.698 6.598 1.00 94.12 80 ILE A C 1
ATOM 623 O O . ILE A 1 80 ? -5.342 -6.470 6.594 1.00 94.12 80 ILE A O 1
ATOM 627 N N . VAL A 1 81 ? -6.059 -8.407 5.695 1.00 93.88 81 VAL A N 1
ATOM 628 C CA . VAL A 1 81 ? -7.068 -7.822 4.805 1.00 93.88 81 VAL A CA 1
ATOM 629 C C . VAL A 1 81 ? -8.437 -8.113 5.433 1.00 93.88 81 VAL A C 1
ATOM 631 O O . VAL A 1 81 ? -8.694 -9.283 5.738 1.00 93.88 81 VAL A O 1
ATOM 634 N N . PRO A 1 82 ? -9.290 -7.101 5.685 1.00 94.25 82 PRO A N 1
ATOM 635 C CA . PRO A 1 82 ? -10.626 -7.314 6.243 1.00 94.25 82 PRO A CA 1
ATOM 636 C C . PRO A 1 82 ? -11.487 -8.243 5.375 1.00 94.25 82 PRO A C 1
ATOM 638 O O . PRO A 1 82 ? -11.273 -8.364 4.168 1.00 94.25 82 PRO A O 1
ATOM 641 N N . ALA A 1 83 ? -12.471 -8.916 5.977 1.00 94.19 83 ALA A N 1
ATOM 642 C CA . ALA A 1 83 ? -13.291 -9.915 5.280 1.00 94.19 83 ALA A CA 1
ATOM 643 C C . ALA A 1 83 ? -14.242 -9.285 4.246 1.00 94.19 83 ALA A C 1
ATOM 645 O O . ALA A 1 83 ? -14.571 -9.906 3.238 1.00 94.19 83 ALA A O 1
ATOM 646 N N . GLU A 1 84 ? -14.655 -8.046 4.494 1.00 93.38 84 GLU A N 1
ATOM 647 C CA . GLU A 1 84 ? -15.377 -7.171 3.575 1.00 93.38 84 GLU A CA 1
ATOM 648 C C . GLU A 1 84 ? -14.517 -6.704 2.386 1.00 93.38 84 GLU A C 1
ATOM 650 O O . GLU A 1 84 ? -15.055 -6.214 1.395 1.00 93.38 84 GLU A O 1
ATOM 655 N N . GLY A 1 85 ? -13.198 -6.906 2.455 1.00 92.44 85 GLY A N 1
ATOM 656 C CA . GLY A 1 85 ? -12.223 -6.539 1.436 1.00 92.44 85 GLY A CA 1
ATOM 657 C C . GLY A 1 85 ? -11.373 -5.324 1.813 1.00 92.44 85 GLY A C 1
ATOM 658 O O . GLY A 1 85 ? -11.444 -4.790 2.917 1.00 92.44 85 GLY A O 1
ATOM 659 N N . SER A 1 86 ? -10.550 -4.894 0.859 1.00 92.06 86 SER A N 1
ATOM 660 C CA . SER A 1 86 ? -9.781 -3.646 0.886 1.00 92.06 86 SER A CA 1
ATOM 661 C C . SER A 1 86 ? -9.594 -3.160 -0.550 1.00 92.06 86 SER A C 1
ATOM 663 O O . SER A 1 86 ? -10.011 -3.818 -1.508 1.00 92.06 86 SER A O 1
ATOM 665 N N . ASP A 1 87 ? -8.956 -2.014 -0.725 1.00 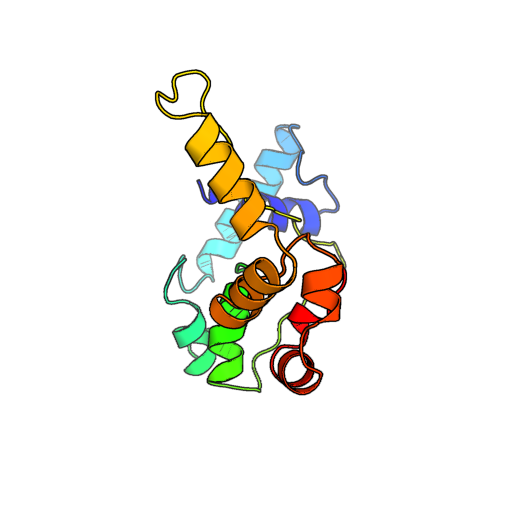90.00 87 ASP A N 1
ATOM 666 C CA . ASP A 1 87 ? -8.412 -1.634 -2.015 1.00 90.00 87 ASP A CA 1
ATOM 667 C C . ASP A 1 87 ? -7.250 -2.532 -2.472 1.00 90.00 87 ASP A C 1
ATOM 669 O O . ASP A 1 87 ? -6.482 -3.076 -1.679 1.00 90.00 87 ASP A O 1
ATOM 673 N N . LEU A 1 88 ? -7.111 -2.630 -3.794 1.00 89.38 88 LEU A N 1
ATOM 674 C CA . LEU A 1 88 ? -5.899 -3.086 -4.459 1.00 89.38 88 LEU A CA 1
ATOM 675 C C . LEU A 1 88 ? -5.338 -1.914 -5.261 1.00 89.38 88 LEU A C 1
ATOM 677 O O . LEU A 1 88 ? -6.049 -1.301 -6.064 1.00 89.38 88 LEU A O 1
ATOM 681 N N . TRP A 1 89 ? -4.059 -1.623 -5.067 1.00 90.31 89 TRP A N 1
ATOM 682 C CA . TRP A 1 89 ? -3.379 -0.483 -5.669 1.00 90.31 89 TRP A CA 1
ATOM 683 C C . TRP A 1 89 ? -2.076 -0.922 -6.349 1.00 90.31 89 TRP A C 1
ATOM 685 O O . TRP A 1 89 ? -1.532 -1.993 -6.078 1.00 90.31 89 TRP A O 1
ATOM 695 N N . VAL A 1 90 ? -1.601 -0.106 -7.293 1.00 92.31 90 VAL A N 1
ATOM 696 C CA . VAL A 1 90 ? -0.350 -0.338 -8.023 1.00 92.31 90 VAL A CA 1
ATOM 697 C C . VAL A 1 90 ? 0.242 0.983 -8.500 1.00 92.31 90 VAL A C 1
ATOM 699 O O . VAL A 1 90 ? -0.444 1.789 -9.130 1.00 92.31 90 VAL A O 1
ATOM 702 N N . ASP A 1 91 ? 1.539 1.169 -8.266 1.00 92.88 91 ASP A N 1
ATOM 703 C CA . ASP A 1 91 ? 2.318 2.225 -8.907 1.00 92.88 91 ASP A CA 1
ATOM 704 C C . ASP A 1 91 ? 2.836 1.758 -10.267 1.00 92.88 91 ASP A C 1
ATOM 706 O O . ASP A 1 91 ? 3.348 0.650 -10.428 1.00 92.88 91 ASP A O 1
ATOM 710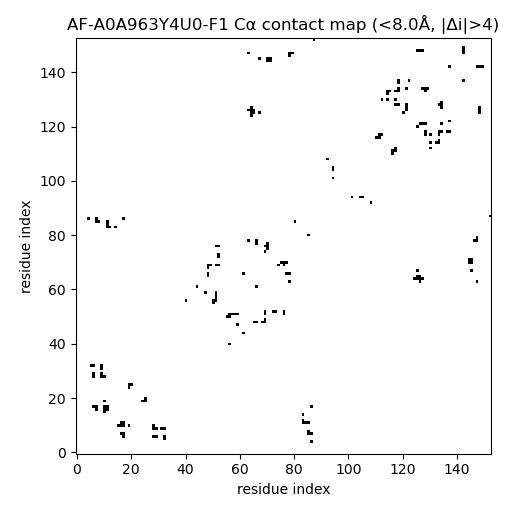 N N . THR A 1 92 ? 2.707 2.615 -11.281 1.00 94.75 92 THR A N 1
ATOM 711 C CA . THR A 1 92 ? 3.099 2.285 -12.657 1.00 94.75 92 THR A CA 1
ATOM 712 C C . THR A 1 92 ? 4.098 3.295 -13.202 1.00 94.75 92 THR A C 1
ATOM 714 O O . THR A 1 92 ? 3.866 4.504 -13.184 1.00 94.75 92 THR A O 1
ATOM 717 N N . MET A 1 93 ? 5.196 2.798 -13.775 1.00 96.12 93 MET A N 1
ATOM 718 C CA . MET A 1 93 ? 6.119 3.626 -14.550 1.00 96.12 93 MET A CA 1
ATOM 719 C C . MET A 1 93 ? 5.506 3.987 -15.907 1.00 96.12 93 MET A C 1
ATOM 721 O O . MET A 1 93 ? 5.077 3.114 -16.660 1.00 96.12 93 MET A O 1
ATOM 725 N N . VAL A 1 94 ? 5.526 5.274 -16.261 1.00 96.69 94 VAL A N 1
ATOM 726 C CA . VAL A 1 94 ? 4.994 5.773 -17.538 1.00 96.69 94 VAL A CA 1
ATOM 727 C C . VAL A 1 94 ? 6.023 6.612 -18.294 1.00 96.69 94 VAL A C 1
ATOM 729 O O . VAL A 1 94 ? 6.778 7.387 -17.709 1.00 96.69 94 VAL A O 1
ATOM 732 N N . VAL A 1 95 ? 6.030 6.503 -19.626 1.00 97.62 95 VAL A N 1
ATOM 733 C CA . VAL A 1 95 ? 6.845 7.367 -20.495 1.00 97.62 95 VAL A CA 1
ATOM 734 C C . VAL A 1 95 ? 5.998 8.536 -20.983 1.00 97.62 95 VAL A C 1
ATOM 736 O O . VAL A 1 95 ? 5.084 8.372 -21.791 1.00 97.62 95 VAL A O 1
ATOM 739 N N . LEU A 1 96 ? 6.323 9.746 -20.527 1.00 97.38 96 LEU A N 1
ATOM 740 C CA . LEU A 1 96 ? 5.594 10.949 -20.928 1.00 97.38 96 LEU A CA 1
ATOM 741 C C . LEU A 1 96 ? 5.719 11.209 -22.436 1.00 97.38 96 LEU A C 1
ATOM 743 O O . LEU A 1 96 ? 6.811 11.143 -23.011 1.00 97.38 96 LEU A O 1
ATOM 747 N N . LYS A 1 97 ? 4.616 11.627 -23.075 1.00 97.25 97 LYS A N 1
ATOM 748 C CA . LYS A 1 97 ? 4.580 11.976 -24.511 1.00 97.25 97 LYS A CA 1
ATOM 749 C C . LYS A 1 97 ? 5.664 12.992 -24.900 1.00 97.25 97 LYS A C 1
ATOM 751 O O . LYS A 1 97 ? 6.246 12.879 -25.982 1.00 97.25 97 LYS A O 1
ATOM 756 N N . ALA A 1 98 ? 5.938 13.945 -24.007 1.00 97.62 98 ALA A N 1
ATOM 757 C CA . ALA A 1 98 ? 6.908 15.024 -24.179 1.00 97.62 98 ALA A CA 1
ATOM 758 C C . ALA A 1 98 ? 8.360 14.648 -23.820 1.00 97.62 98 ALA A C 1
ATOM 760 O O . ALA A 1 98 ? 9.243 15.495 -23.973 1.00 97.62 98 ALA A O 1
ATOM 761 N N . SER A 1 99 ? 8.621 13.415 -23.355 1.00 97.25 99 SER A N 1
ATOM 762 C CA . SER A 1 99 ? 9.969 12.976 -22.973 1.00 97.25 99 SER A CA 1
ATOM 763 C C . SER A 1 99 ? 10.962 13.197 -24.116 1.00 97.25 99 SER A C 1
ATOM 765 O O . SER A 1 99 ? 10.711 12.808 -25.260 1.00 97.25 99 SER A O 1
ATOM 767 N N . LYS A 1 100 ? 12.093 13.828 -23.786 1.00 97.94 100 LYS A N 1
ATOM 768 C CA . LYS A 1 100 ? 13.199 14.093 -24.716 1.00 97.94 100 LYS A CA 1
ATOM 769 C C . LYS A 1 100 ? 14.143 12.900 -24.872 1.00 97.94 100 LYS A C 1
ATOM 771 O O . LYS A 1 100 ? 14.965 12.908 -25.777 1.00 97.94 100 LYS A O 1
ATOM 776 N N . ASN A 1 101 ? 14.003 11.881 -24.022 1.00 97.81 101 ASN A N 1
ATOM 777 C CA . ASN A 1 101 ? 14.808 10.663 -24.048 1.00 97.81 101 ASN A CA 1
ATOM 778 C C . ASN A 1 101 ? 13.920 9.427 -23.827 1.00 97.81 101 ASN A C 1
ATOM 780 O O . ASN A 1 101 ? 13.938 8.802 -22.766 1.00 97.81 101 ASN A O 1
ATOM 784 N N . LYS A 1 102 ? 13.088 9.105 -24.822 1.00 98.06 102 LYS A N 1
ATOM 785 C CA . LYS A 1 102 ? 12.167 7.957 -24.753 1.00 98.06 102 LYS A CA 1
ATOM 786 C C . LYS A 1 102 ? 12.916 6.631 -24.726 1.00 98.06 102 LYS A C 1
ATOM 788 O O . LYS A 1 102 ? 12.587 5.780 -23.910 1.00 98.06 102 LYS A O 1
ATOM 793 N N . ASP A 1 103 ? 13.951 6.493 -25.545 1.00 98.19 103 ASP A N 1
ATOM 794 C CA . ASP A 1 103 ? 14.745 5.265 -25.622 1.00 98.19 103 ASP A CA 1
ATOM 795 C C . ASP A 1 103 ? 15.411 4.941 -24.281 1.00 98.19 103 ASP A C 1
ATOM 797 O O . ASP A 1 103 ? 15.385 3.795 -23.838 1.00 98.19 103 ASP A O 1
ATOM 801 N N . GLY A 1 104 ? 15.964 5.951 -23.598 1.00 98.56 104 GLY A N 1
ATOM 802 C CA . GLY A 1 104 ? 16.502 5.794 -22.247 1.00 98.56 104 GLY A CA 1
ATOM 803 C C . GLY A 1 104 ? 15.430 5.398 -21.230 1.00 98.56 104 GLY A C 1
ATOM 804 O O . GLY A 1 104 ? 15.657 4.488 -20.439 1.00 98.56 104 GLY A O 1
ATOM 805 N N . ALA A 1 105 ? 14.250 6.022 -21.287 1.00 98.31 105 ALA A N 1
ATOM 806 C CA . ALA A 1 105 ? 13.139 5.685 -20.396 1.00 98.31 105 ALA A CA 1
ATOM 807 C C . ALA A 1 105 ? 12.660 4.235 -20.588 1.00 98.31 105 ALA A C 1
ATOM 809 O O . ALA A 1 105 ? 12.487 3.517 -19.608 1.00 98.31 105 ALA A O 1
ATOM 810 N N . PHE A 1 106 ? 12.518 3.767 -21.834 1.00 98.12 106 PHE A N 1
ATOM 811 C CA . PHE A 1 106 ? 12.159 2.372 -22.111 1.00 98.12 106 PHE A CA 1
ATOM 812 C C . PHE A 1 106 ? 13.243 1.390 -21.656 1.00 98.12 106 PHE A C 1
ATOM 814 O O . PHE A 1 106 ? 12.921 0.365 -21.063 1.00 98.12 106 PHE A O 1
ATOM 821 N N . LYS A 1 107 ? 14.527 1.708 -21.869 1.00 98.38 107 LYS A N 1
ATOM 822 C CA . LYS A 1 107 ? 15.637 0.889 -21.353 1.00 98.38 107 LYS A CA 1
ATOM 823 C C . LYS A 1 107 ? 15.626 0.806 -19.827 1.00 98.38 107 LYS A C 1
ATOM 825 O O . LYS A 1 107 ? 15.870 -0.268 -19.292 1.00 98.38 107 LYS A O 1
ATOM 830 N N . PHE A 1 108 ? 15.320 1.906 -19.142 1.00 98.19 108 PHE A N 1
ATOM 831 C CA . PHE A 1 108 ? 15.208 1.926 -17.685 1.00 98.19 108 PHE A CA 1
ATOM 832 C C . PHE A 1 108 ? 14.028 1.086 -17.186 1.00 98.19 108 PHE A C 1
ATOM 834 O O . PHE A 1 108 ? 14.210 0.267 -16.294 1.00 98.19 108 PHE A O 1
ATOM 841 N N . ILE A 1 109 ? 12.848 1.216 -17.803 1.00 98.00 109 ILE A N 1
ATOM 842 C CA . ILE A 1 109 ? 11.686 0.378 -17.471 1.00 98.00 109 ILE A CA 1
ATOM 843 C C . ILE A 1 109 ? 12.026 -1.104 -17.663 1.00 98.00 109 ILE A C 1
ATOM 845 O O . ILE A 1 109 ? 11.792 -1.896 -16.759 1.00 98.00 109 ILE A O 1
ATOM 849 N N . ASN A 1 110 ? 12.644 -1.474 -18.789 1.00 97.88 110 ASN A N 1
ATOM 850 C CA . ASN A 1 110 ? 13.072 -2.855 -19.029 1.00 97.88 110 ASN A CA 1
ATOM 851 C C . ASN A 1 110 ? 14.086 -3.340 -17.985 1.00 97.88 110 ASN A C 1
ATOM 853 O O . ASN A 1 110 ? 14.009 -4.485 -17.557 1.00 97.88 110 ASN A O 1
ATOM 857 N N . TYR A 1 111 ? 15.020 -2.479 -17.571 1.00 98.19 111 TYR A N 1
ATOM 858 C CA . TYR A 1 111 ? 15.978 -2.800 -16.517 1.00 98.19 111 TYR A CA 1
ATOM 859 C C . TYR A 1 111 ? 15.272 -3.073 -15.184 1.00 98.19 111 TYR A C 1
ATOM 861 O O . TYR A 1 111 ? 15.538 -4.101 -14.574 1.00 98.19 111 TYR A O 1
ATOM 869 N N . ILE A 1 112 ? 14.349 -2.209 -14.753 1.00 97.38 112 ILE A N 1
ATOM 870 C CA . ILE A 1 112 ? 13.598 -2.403 -13.503 1.00 97.38 112 ILE A CA 1
ATOM 871 C C . ILE A 1 112 ? 12.710 -3.651 -13.564 1.00 97.38 112 ILE A C 1
ATOM 873 O O . ILE A 1 112 ? 12.608 -4.365 -12.574 1.00 97.38 112 ILE A O 1
ATOM 877 N N . LEU A 1 113 ? 12.086 -3.929 -14.714 1.00 96.75 113 LEU A N 1
ATOM 878 C CA . LEU A 1 113 ? 11.187 -5.074 -14.886 1.00 96.75 113 LEU A CA 1
ATOM 879 C C . LEU A 1 113 ? 11.905 -6.425 -15.025 1.00 96.75 113 LEU A C 1
ATOM 881 O O . LEU A 1 113 ? 11.231 -7.453 -14.935 1.00 96.75 113 LEU A O 1
ATOM 885 N N . ASP A 1 114 ? 13.227 -6.450 -15.222 1.00 98.31 114 ASP A N 1
ATOM 886 C CA . ASP A 1 114 ? 14.016 -7.684 -15.139 1.00 98.31 114 ASP A CA 1
ATOM 887 C C . ASP A 1 114 ? 13.770 -8.388 -13.796 1.00 98.31 114 ASP A C 1
ATOM 889 O O . ASP A 1 114 ? 13.713 -7.742 -12.750 1.00 98.31 114 ASP A O 1
ATOM 893 N N . ALA A 1 115 ? 13.622 -9.716 -13.810 1.00 98.06 115 ALA A N 1
ATOM 894 C CA . ALA A 1 115 ? 13.201 -10.468 -12.629 1.00 98.06 115 ALA A CA 1
ATOM 895 C C . ALA A 1 115 ? 14.140 -10.276 -11.428 1.00 98.06 115 ALA A C 1
ATOM 897 O O . ALA A 1 115 ? 13.661 -10.135 -10.305 1.00 98.06 115 ALA A O 1
ATOM 898 N N . ASN A 1 116 ? 15.458 -10.207 -11.649 1.00 98.06 116 ASN A N 1
ATOM 899 C CA . ASN A 1 116 ? 16.416 -10.042 -10.556 1.00 98.06 116 ASN A CA 1
ATOM 900 C C . ASN A 1 116 ? 16.368 -8.625 -9.981 1.00 98.06 116 ASN A C 1
ATOM 902 O O . ASN A 1 116 ? 16.398 -8.453 -8.764 1.00 98.06 116 ASN A O 1
ATOM 906 N N . ASN A 1 117 ? 16.255 -7.611 -10.842 1.00 98.25 117 ASN A N 1
ATOM 907 C CA . ASN A 1 117 ? 16.175 -6.219 -10.396 1.00 98.25 117 ASN A CA 1
ATOM 908 C C . ASN A 1 117 ? 14.846 -5.929 -9.691 1.00 98.25 117 ASN A C 1
ATOM 910 O O . ASN A 1 117 ? 14.827 -5.256 -8.663 1.00 98.25 117 ASN A O 1
ATOM 914 N N . HIS A 1 118 ? 13.736 -6.464 -10.203 1.00 97.56 118 HIS A N 1
ATOM 915 C CA . HIS A 1 118 ? 12.428 -6.262 -9.592 1.00 97.56 118 HIS A CA 1
ATOM 916 C C . HIS A 1 118 ? 12.304 -7.020 -8.267 1.00 97.56 118 HIS A C 1
ATOM 918 O O . HIS A 1 118 ? 11.724 -6.502 -7.315 1.00 97.56 118 HIS A O 1
ATOM 924 N N . ARG A 1 119 ? 12.909 -8.213 -8.175 1.00 97.81 119 ARG A N 1
ATOM 925 C CA . ARG A 1 119 ? 13.038 -8.955 -6.916 1.00 97.81 119 ARG A CA 1
ATOM 926 C C . ARG A 1 119 ? 13.847 -8.160 -5.902 1.00 97.81 119 ARG A C 1
ATOM 928 O O . ARG A 1 119 ? 13.387 -7.977 -4.782 1.00 97.81 119 ARG A O 1
ATOM 935 N N . TRP A 1 120 ? 15.011 -7.647 -6.305 1.00 97.62 120 TRP A N 1
ATOM 936 C CA . TRP A 1 120 ? 15.821 -6.789 -5.445 1.00 97.62 120 TRP A CA 1
ATOM 937 C C . TRP A 1 120 ? 15.005 -5.595 -4.938 1.00 97.62 120 TRP A C 1
ATOM 939 O O . TRP A 1 120 ? 15.064 -5.282 -3.753 1.00 97.62 120 TRP A O 1
ATOM 949 N N . ALA A 1 121 ? 14.192 -4.966 -5.795 1.00 96.81 121 ALA A N 1
ATOM 950 C CA . ALA A 1 121 ? 13.306 -3.889 -5.365 1.00 96.81 121 ALA A CA 1
ATOM 951 C C . ALA A 1 121 ? 12.346 -4.370 -4.264 1.00 96.81 121 ALA A C 1
ATOM 953 O O . ALA A 1 121 ? 12.350 -3.778 -3.188 1.00 96.81 121 ALA A O 1
ATOM 954 N N . ALA A 1 122 ? 11.614 -5.469 -4.482 1.00 96.25 122 ALA A N 1
ATOM 955 C CA . ALA A 1 122 ? 10.696 -6.045 -3.493 1.00 96.25 122 ALA A CA 1
ATOM 956 C C . ALA A 1 122 ? 11.378 -6.369 -2.150 1.00 96.25 122 ALA A C 1
ATOM 958 O O . ALA A 1 122 ? 10.833 -6.066 -1.091 1.00 96.25 122 ALA A O 1
ATOM 959 N N . GLU A 1 123 ? 12.592 -6.927 -2.188 1.00 95.81 123 GLU A N 1
ATOM 960 C CA . GLU A 1 123 ? 13.399 -7.252 -1.002 1.00 95.81 123 GLU A CA 1
ATOM 961 C C . GLU A 1 123 ? 13.858 -6.011 -0.224 1.00 95.81 123 GLU A C 1
ATOM 963 O O . GLU A 1 123 ? 14.011 -6.076 0.993 1.00 95.81 123 GLU A O 1
ATOM 968 N N . ASN A 1 124 ? 14.070 -4.879 -0.902 1.00 94.69 124 ASN A N 1
ATOM 969 C CA . ASN A 1 124 ? 14.618 -3.669 -0.280 1.00 94.69 124 ASN A CA 1
ATOM 970 C C . ASN A 1 124 ? 13.546 -2.677 0.175 1.00 94.69 124 ASN A C 1
ATOM 972 O O . ASN A 1 124 ? 13.762 -1.965 1.153 1.00 94.69 124 ASN A O 1
ATOM 976 N N . ILE A 1 125 ? 12.415 -2.602 -0.531 1.00 93.81 125 ILE A N 1
ATOM 977 C CA . ILE A 1 125 ? 11.316 -1.692 -0.172 1.00 93.81 125 ILE A CA 1
ATOM 978 C C . ILE A 1 125 ? 10.189 -2.399 0.583 1.00 93.81 125 ILE A C 1
ATOM 980 O O . ILE A 1 125 ? 9.305 -1.729 1.102 1.00 93.81 125 ILE A O 1
ATOM 984 N N . LEU A 1 126 ? 10.216 -3.736 0.641 1.00 94.81 126 LEU A N 1
ATOM 985 C CA . LEU A 1 126 ? 9.224 -4.573 1.322 1.00 94.81 126 LEU A CA 1
ATOM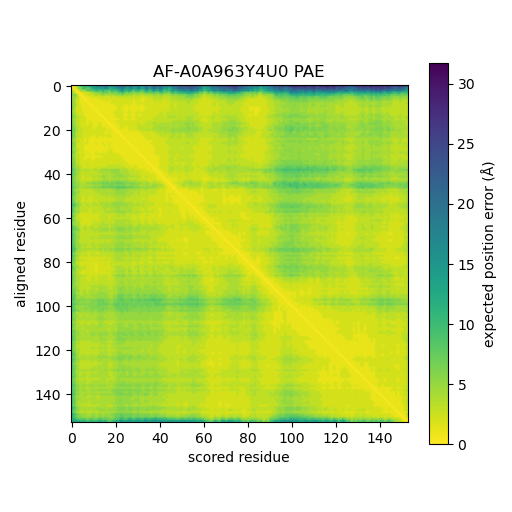 986 C C . LEU A 1 126 ? 7.794 -4.402 0.781 1.00 94.81 126 LEU A C 1
ATOM 988 O O . LEU A 1 126 ? 6.829 -4.547 1.528 1.00 94.81 126 LEU A O 1
ATOM 992 N N . TYR A 1 127 ? 7.666 -4.132 -0.523 1.00 94.88 127 TYR A N 1
ATOM 993 C CA . TYR A 1 127 ? 6.404 -4.151 -1.268 1.00 94.88 127 TYR A CA 1
ATOM 994 C C . TYR A 1 127 ? 6.413 -5.261 -2.311 1.00 94.88 127 TYR A C 1
ATOM 996 O O . TYR A 1 127 ? 7.442 -5.561 -2.922 1.00 94.88 127 TYR A O 1
ATOM 1004 N N . LYS A 1 128 ? 5.235 -5.837 -2.558 1.00 95.12 128 LYS A N 1
ATOM 1005 C CA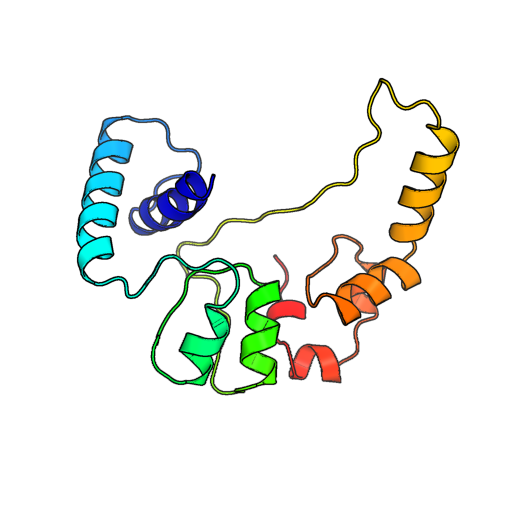 . LYS A 1 128 ? 5.051 -6.804 -3.641 1.00 95.12 128 LYS A CA 1
ATOM 1006 C C . LYS A 1 128 ? 5.251 -6.122 -4.989 1.00 95.12 128 LYS A C 1
ATOM 1008 O O . LYS A 1 128 ? 4.892 -4.962 -5.178 1.00 95.12 128 LYS A O 1
ATOM 1013 N N . VAL A 1 129 ? 5.762 -6.885 -5.946 1.00 95.19 129 VAL A N 1
ATOM 1014 C CA . VAL A 1 129 ? 5.929 -6.440 -7.328 1.00 95.19 129 VAL A CA 1
ATOM 1015 C C . VAL A 1 129 ? 5.071 -7.288 -8.267 1.00 95.19 129 VAL A C 1
ATOM 1017 O O . VAL A 1 129 ? 4.927 -8.487 -8.040 1.00 95.19 129 VAL A O 1
ATOM 1020 N N . PRO A 1 130 ? 4.523 -6.727 -9.360 1.00 93.94 130 PRO A N 1
ATOM 1021 C CA . PRO A 1 130 ? 3.649 -7.472 -10.274 1.00 93.94 130 PRO A CA 1
ATOM 1022 C C . PRO A 1 130 ? 4.401 -8.475 -11.171 1.00 93.94 130 PRO A C 1
ATOM 1024 O O . PRO A 1 130 ? 3.800 -9.102 -12.040 1.00 93.94 130 PRO A O 1
ATOM 1027 N N . ASN A 1 131 ? 5.722 -8.618 -11.008 1.00 95.88 131 ASN A N 1
ATOM 1028 C CA . ASN A 1 131 ? 6.516 -9.609 -11.727 1.00 95.88 131 ASN A CA 1
ATOM 1029 C C . ASN A 1 131 ? 6.509 -10.937 -10.955 1.00 95.88 131 ASN A C 1
ATOM 1031 O O . ASN A 1 131 ? 7.186 -11.077 -9.939 1.00 95.88 131 ASN A O 1
ATOM 1035 N N . GLN A 1 132 ? 5.774 -11.921 -11.476 1.00 95.62 132 GLN A N 1
ATOM 1036 C CA . GLN A 1 132 ? 5.637 -13.244 -10.863 1.00 95.62 132 GLN A CA 1
ATOM 1037 C C . GLN A 1 132 ? 6.987 -13.938 -10.631 1.00 95.62 132 GLN A C 1
ATOM 1039 O O . GLN A 1 132 ? 7.232 -14.419 -9.531 1.00 95.62 132 GLN A O 1
ATOM 1044 N N . ALA A 1 133 ? 7.892 -13.930 -11.616 1.00 96.81 133 ALA A N 1
ATOM 1045 C CA . ALA A 1 133 ? 9.202 -14.571 -11.480 1.00 96.81 133 ALA A CA 1
ATOM 1046 C C . ALA A 1 133 ? 10.070 -13.907 -10.395 1.00 96.81 133 ALA A C 1
ATOM 1048 O O . ALA A 1 133 ? 10.881 -14.570 -9.754 1.00 96.81 133 ALA A O 1
ATOM 1049 N N . ALA A 1 134 ? 9.894 -12.600 -10.171 1.00 97.00 134 ALA A N 1
ATOM 1050 C CA . ALA A 1 134 ? 10.552 -11.896 -9.077 1.00 97.00 134 ALA A CA 1
ATOM 1051 C C . ALA A 1 134 ? 9.993 -12.320 -7.707 1.00 97.00 134 ALA A C 1
ATOM 1053 O O . ALA A 1 134 ? 10.772 -12.606 -6.799 1.00 97.00 134 ALA A O 1
ATOM 1054 N N . MET A 1 135 ? 8.663 -12.409 -7.578 1.00 96.44 135 MET A N 1
ATOM 1055 C CA . MET A 1 135 ? 7.990 -12.812 -6.334 1.00 96.44 135 MET A CA 1
ATOM 1056 C C . MET A 1 135 ? 8.238 -14.285 -5.977 1.00 96.44 135 MET A C 1
ATOM 1058 O O . MET A 1 135 ? 8.487 -14.596 -4.817 1.00 96.44 135 MET A O 1
ATOM 1062 N N . GLU A 1 136 ? 8.252 -15.186 -6.964 1.00 95.75 136 GLU A N 1
ATOM 1063 C CA . GLU A 1 136 ? 8.626 -16.601 -6.783 1.00 95.75 136 GLU A CA 1
ATOM 1064 C C . GLU A 1 136 ? 10.087 -16.773 -6.337 1.00 95.75 136 GLU A C 1
ATOM 1066 O O . GLU A 1 136 ? 10.454 -17.804 -5.777 1.00 95.75 136 GLU A O 1
ATOM 1071 N N . GLY A 1 137 ? 10.927 -15.763 -6.581 1.00 95.94 137 GLY A N 1
ATOM 1072 C CA . GLY A 1 137 ? 12.324 -15.749 -6.171 1.00 95.94 137 GLY A CA 1
ATOM 1073 C C . GLY A 1 137 ? 12.568 -15.308 -4.725 1.00 95.94 137 GLY A C 1
ATOM 1074 O O . GLY A 1 137 ? 13.709 -15.425 -4.275 1.00 95.94 137 GLY A O 1
ATOM 1075 N N . LEU A 1 138 ? 11.563 -14.799 -4.001 1.00 96.88 138 LEU A N 1
ATOM 1076 C CA . LEU A 1 138 ? 11.726 -14.380 -2.604 1.00 96.88 138 LEU A CA 1
ATOM 1077 C C . LEU A 1 138 ? 12.060 -15.577 -1.702 1.00 96.88 138 LEU A C 1
ATOM 1079 O O . LEU A 1 138 ? 11.574 -16.691 -1.903 1.00 96.88 138 LEU A O 1
ATOM 1083 N N . SER A 1 139 ? 12.909 -15.362 -0.694 1.00 97.00 139 SER A N 1
ATOM 1084 C CA . SER A 1 139 ? 13.317 -16.440 0.211 1.00 97.00 139 SER A CA 1
ATOM 1085 C C . SER A 1 139 ? 12.195 -16.827 1.178 1.00 97.00 139 SER A C 1
ATOM 1087 O O . SER A 1 139 ? 11.410 -15.988 1.619 1.00 97.00 139 SER A O 1
ATOM 1089 N N . ALA A 1 140 ? 12.155 -18.103 1.572 1.00 96.69 140 ALA A N 1
ATOM 1090 C CA . ALA A 1 140 ? 11.207 -18.580 2.580 1.00 96.69 140 ALA A CA 1
ATOM 1091 C C . ALA A 1 140 ? 11.361 -17.836 3.919 1.00 96.69 140 ALA A C 1
ATOM 1093 O O . ALA A 1 140 ? 10.359 -17.542 4.564 1.00 96.69 140 ALA A O 1
ATOM 1094 N N . ASP A 1 141 ? 12.593 -17.478 4.297 1.00 96.50 141 ASP A N 1
ATOM 1095 C CA . ASP A 1 141 ? 12.874 -16.698 5.507 1.00 96.50 141 ASP A CA 1
ATOM 1096 C C . ASP A 1 141 ? 12.247 -15.300 5.436 1.00 96.50 141 ASP A C 1
ATOM 1098 O O . ASP A 1 141 ? 11.649 -14.843 6.407 1.00 96.50 141 ASP A O 1
ATOM 1102 N N . MET A 1 142 ? 12.312 -14.644 4.270 1.00 95.31 142 MET A N 1
ATOM 1103 C CA . MET A 1 142 ? 11.678 -13.342 4.068 1.00 95.31 142 MET A CA 1
ATOM 1104 C C . MET A 1 142 ? 10.154 -13.442 4.172 1.00 95.31 142 MET A C 1
ATOM 1106 O O . MET A 1 142 ? 9.534 -12.599 4.811 1.00 95.31 142 MET A O 1
ATOM 1110 N N . ILE A 1 143 ? 9.545 -14.476 3.587 1.00 95.94 143 ILE A N 1
ATOM 1111 C CA . ILE A 1 143 ? 8.095 -14.699 3.689 1.00 95.94 143 ILE A CA 1
ATOM 1112 C C . ILE A 1 143 ? 7.683 -15.045 5.125 1.00 95.94 143 ILE A C 1
ATOM 1114 O O . ILE A 1 143 ? 6.639 -14.597 5.589 1.00 95.94 143 ILE A O 1
ATOM 1118 N N . ALA A 1 144 ? 8.497 -15.811 5.852 1.00 95.00 144 ALA A N 1
ATOM 1119 C CA . ALA A 1 144 ? 8.239 -16.119 7.255 1.00 95.00 144 ALA A CA 1
ATOM 1120 C C . ALA A 1 144 ? 8.315 -14.863 8.138 1.00 95.00 144 ALA A C 1
ATOM 1122 O O . ALA A 1 144 ? 7.504 -14.712 9.051 1.00 95.00 144 ALA A O 1
ATOM 1123 N N . GLN A 1 145 ? 9.260 -13.961 7.854 1.00 94.94 145 GLN A N 1
ATOM 1124 C CA . GLN A 1 145 ? 9.402 -12.690 8.562 1.00 94.94 145 GLN A CA 1
ATOM 1125 C C . GLN A 1 145 ? 8.307 -11.680 8.186 1.00 94.94 145 GLN A C 1
ATOM 1127 O O . GLN A 1 145 ? 7.814 -10.967 9.057 1.00 94.94 145 GLN A O 1
ATOM 1132 N N . TYR A 1 146 ? 7.901 -11.641 6.915 1.00 95.62 146 TYR A N 1
ATOM 1133 C CA . TYR A 1 146 ? 6.903 -10.718 6.372 1.00 95.62 146 TYR A CA 1
ATOM 1134 C C . TYR A 1 146 ? 5.777 -11.493 5.666 1.00 95.62 146 TYR A C 1
ATOM 1136 O O . TYR A 1 146 ? 5.742 -11.557 4.433 1.00 95.62 146 TYR A O 1
ATOM 1144 N N . PRO A 1 147 ? 4.831 -12.095 6.416 1.00 92.50 147 PRO A N 1
ATOM 1145 C CA . PRO A 1 147 ? 3.820 -12.985 5.838 1.00 92.50 147 PRO A CA 1
ATOM 1146 C C . PRO A 1 147 ? 2.958 -12.350 4.742 1.00 92.50 147 PRO A C 1
ATOM 1148 O O . PRO A 1 147 ? 2.536 -13.037 3.811 1.00 92.50 147 PRO A O 1
ATOM 1151 N N . ASN A 1 148 ? 2.725 -11.036 4.806 1.00 92.00 148 ASN A N 1
ATOM 1152 C CA . ASN A 1 148 ? 1.978 -10.312 3.778 1.00 92.00 148 ASN A CA 1
ATOM 1153 C C . ASN A 1 148 ? 2.660 -10.349 2.399 1.00 92.00 148 ASN A C 1
ATOM 1155 O O . ASN A 1 148 ? 1.960 -10.321 1.392 1.00 92.00 148 ASN A O 1
ATOM 1159 N N . MET A 1 149 ? 3.989 -10.476 2.324 1.00 94.81 149 MET A N 1
ATOM 1160 C CA . MET A 1 149 ? 4.733 -10.598 1.063 1.00 94.81 149 MET A CA 1
ATOM 1161 C C . MET A 1 149 ? 4.435 -11.915 0.338 1.00 94.81 149 MET A C 1
ATOM 1163 O O . MET A 1 149 ? 4.621 -11.999 -0.874 1.00 94.81 149 MET A O 1
ATOM 1167 N N . GLY A 1 150 ? 3.949 -12.928 1.064 1.00 92.44 150 GLY A N 1
ATOM 1168 C CA . GLY A 1 150 ? 3.506 -14.209 0.511 1.00 92.44 150 GLY A CA 1
ATOM 1169 C C . GLY A 1 150 ? 2.010 -14.266 0.200 1.00 92.44 150 GLY A C 1
ATOM 1170 O O . GLY A 1 150 ? 1.538 -15.266 -0.340 1.00 92.44 150 GLY A O 1
ATOM 1171 N N . MET A 1 151 ? 1.246 -13.223 0.538 1.00 89.81 151 MET A N 1
ATOM 1172 C CA . MET A 1 151 ? -0.180 -13.167 0.228 1.00 89.81 151 MET A CA 1
ATOM 1173 C C . MET A 1 151 ? -0.376 -12.884 -1.260 1.00 89.81 151 MET A C 1
ATOM 1175 O O . MET A 1 151 ? 0.193 -11.939 -1.810 1.00 89.81 151 MET A O 1
ATOM 1179 N N . THR A 1 152 ? -1.220 -13.690 -1.900 1.00 83.00 152 THR A N 1
ATOM 1180 C CA . THR A 1 152 ? -1.724 -13.374 -3.239 1.00 83.00 152 THR A CA 1
ATOM 1181 C C . THR A 1 152 ? -2.779 -12.272 -3.106 1.00 83.00 152 THR A C 1
ATOM 1183 O O . THR A 1 152 ? -3.646 -12.416 -2.240 1.00 83.00 152 THR A O 1
ATOM 1186 N N . PRO A 1 153 ? -2.685 -11.180 -3.885 1.00 67.81 153 PRO A N 1
ATOM 1187 C CA . PRO A 1 153 ? -3.733 -10.166 -3.959 1.00 67.81 153 PRO A CA 1
ATOM 1188 C C . PRO A 1 153 ? -5.091 -10.730 -4.385 1.00 67.81 153 PRO A C 1
ATOM 1190 O O . PRO A 1 153 ? -5.107 -11.712 -5.165 1.00 67.81 153 PRO A O 1
#

Mean predicted aligned error: 3.79 Å

Solvent-accessible surface area (backbone atoms only — not comparable to full-atom values): 9604 Å² total; per-residue (Å²): 130,67,61,63,61,60,46,27,56,41,25,29,78,71,74,43,57,76,78,67,78,58,63,68,61,50,51,52,37,49,52,53,52,59,56,52,51,77,75,52,92,76,90,65,96,84,59,52,44,60,32,47,62,72,59,79,33,93,77,82,91,75,60,75,33,63,50,45,61,26,27,74,77,30,76,86,55,78,88,81,78,54,93,75,51,76,91,86,86,83,91,78,93,78,83,60,92,82,54,92,54,56,68,61,51,53,51,50,53,53,50,48,67,34,45,70,50,35,26,51,46,27,72,73,67,48,37,84,59,97,48,62,71,15,58,73,63,57,54,69,67,56,32,71,70,35,55,71,72,65,53,80,131